Protein AF-A0A1H3J0F9-F1 (afdb_monomer_lite)

Radius of gyration: 21.78 Å; chains: 1; bounding box: 69×56×49 Å

Secondary structure (DSSP, 8-state):
----EEEESSHHHHHHHHIIIIIGGGPPTT-EEEEEEEEEEES-TT-TT-SEEEEEEEEEESSSEEEEEEEEEEEE-TTS-EEEEGGG-EEETT-PPPPP------------------

Organism: NCBI:txid660517

pLDDT: mean 77.33, std 15.16, range [42.81, 93.0]

Foldseek 3Di:
DDFDKQWDLDPVNQVVSCCVVPVVVPDDPQKDKDKAPWDKAAPDPPDPQFGIKIKIWIWIDNPDTFIKIKIFTWGQDPVRIIITTVVRIDIDRPPPDDDPPPPPPPPPPDPDPPDDDD

Sequence (118 aa):
MPRDRFIGDSPEDALETFIDRWCRKHERDGYSYAYQDKRITEDPEGKPNADAKFRFTRKETLYSPTYREYEGYIYETHDGRFAVEHWDCYVDRNTPSPKPPGKTPRRLRGRRPRDTRY

Structure (mmCIF, N/CA/C/O backbone):
data_AF-A0A1H3J0F9-F1
#
_entry.id   AF-A0A1H3J0F9-F1
#
loop_
_atom_site.group_PDB
_atom_site.id
_atom_site.type_symbol
_atom_site.label_atom_id
_atom_site.label_alt_id
_atom_site.label_comp_id
_atom_site.label_asym_id
_atom_site.label_entity_id
_atom_site.label_seq_id
_atom_site.pdbx_PDB_ins_code
_atom_site.Cartn_x
_atom_site.Cartn_y
_atom_site.Cartn_z
_atom_site.occupancy
_atom_site.B_iso_or_equiv
_atom_site.auth_seq_id
_atom_site.auth_comp_id
_atom_site.auth_asym_id
_atom_site.auth_atom_id
_atom_site.pdbx_PDB_model_num
ATOM 1 N N . MET A 1 1 ? 5.683 19.621 -1.186 1.00 48.62 1 MET A N 1
ATOM 2 C CA . MET A 1 1 ? 5.931 18.334 -0.503 1.00 48.62 1 MET A CA 1
ATOM 3 C C . MET A 1 1 ? 7.107 17.673 -1.207 1.00 48.62 1 MET A C 1
ATOM 5 O O . MET A 1 1 ? 7.133 17.766 -2.433 1.00 48.62 1 MET A O 1
ATOM 9 N N . PRO A 1 2 ? 8.105 17.123 -0.492 1.00 53.06 2 PRO A N 1
ATOM 10 C CA . PRO A 1 2 ? 9.193 16.383 -1.127 1.00 53.06 2 PRO A CA 1
ATOM 11 C C . PRO A 1 2 ? 8.615 15.230 -1.949 1.00 53.06 2 PRO A C 1
ATOM 13 O O . PRO A 1 2 ? 7.599 14.650 -1.582 1.00 53.06 2 PRO A O 1
ATOM 16 N N . ARG A 1 3 ? 9.224 14.953 -3.098 1.00 66.81 3 ARG A N 1
ATOM 17 C CA . ARG A 1 3 ? 8.849 13.842 -3.970 1.00 66.81 3 ARG A CA 1
ATOM 18 C C . ARG A 1 3 ? 9.462 12.560 -3.404 1.00 66.81 3 ARG A C 1
ATOM 20 O O . ARG A 1 3 ? 10.532 12.150 -3.842 1.00 66.81 3 ARG A O 1
ATOM 27 N N . ASP A 1 4 ? 8.811 11.963 -2.405 1.00 79.25 4 ASP A N 1
ATOM 28 C CA . ASP A 1 4 ? 9.297 10.712 -1.812 1.00 79.25 4 ASP A CA 1
ATOM 29 C C . ASP A 1 4 ? 8.964 9.522 -2.718 1.00 79.25 4 ASP A C 1
ATOM 31 O O . ASP A 1 4 ? 7.794 9.250 -3.010 1.00 79.25 4 ASP A O 1
ATOM 35 N N . ARG A 1 5 ? 10.020 8.830 -3.151 1.00 83.50 5 ARG A N 1
ATOM 36 C CA . ARG A 1 5 ? 9.975 7.631 -3.988 1.00 83.50 5 ARG A CA 1
ATOM 37 C C . ARG A 1 5 ? 10.336 6.418 -3.133 1.00 83.50 5 ARG A C 1
ATOM 39 O O . ARG A 1 5 ? 11.350 6.434 -2.434 1.00 83.50 5 ARG A O 1
ATOM 46 N N . PHE A 1 6 ? 9.510 5.380 -3.181 1.00 88.00 6 PHE A N 1
ATOM 47 C CA . PHE A 1 6 ? 9.668 4.170 -2.372 1.00 88.00 6 PHE A CA 1
ATOM 48 C C . PHE A 1 6 ? 10.087 3.031 -3.284 1.00 88.00 6 PHE A C 1
ATOM 50 O O . PHE A 1 6 ? 9.320 2.646 -4.157 1.00 88.00 6 PHE A O 1
ATOM 57 N N . ILE A 1 7 ? 11.323 2.563 -3.117 1.00 90.19 7 ILE A N 1
ATOM 58 C CA . ILE A 1 7 ? 11.961 1.601 -4.017 1.00 90.19 7 ILE A CA 1
ATOM 59 C C . ILE A 1 7 ? 11.941 0.213 -3.375 1.00 90.19 7 ILE A C 1
ATOM 61 O O . ILE A 1 7 ? 12.233 0.097 -2.185 1.00 90.19 7 ILE A O 1
ATOM 65 N N . GLY A 1 8 ? 11.650 -0.811 -4.171 1.00 90.25 8 GLY A N 1
ATOM 66 C CA . GLY A 1 8 ? 11.787 -2.221 -3.817 1.00 90.25 8 GLY A CA 1
ATOM 67 C C . GLY A 1 8 ? 12.389 -3.023 -4.967 1.00 90.25 8 GLY A C 1
ATOM 68 O O . GLY A 1 8 ? 12.448 -2.548 -6.102 1.00 90.25 8 GLY A O 1
ATOM 69 N N . ASP A 1 9 ? 12.854 -4.233 -4.669 1.00 91.50 9 ASP A N 1
ATOM 70 C CA . ASP A 1 9 ? 13.409 -5.138 -5.683 1.00 91.50 9 ASP A CA 1
ATOM 71 C C . ASP A 1 9 ? 12.298 -5.848 -6.492 1.00 91.50 9 ASP A C 1
ATOM 73 O O . ASP A 1 9 ? 12.554 -6.364 -7.574 1.00 91.50 9 ASP A O 1
ATOM 77 N N . SER A 1 10 ? 11.051 -5.802 -6.010 1.00 91.12 10 SER A N 1
ATOM 78 C CA . SER A 1 10 ? 9.827 -6.248 -6.689 1.00 91.12 10 SER A CA 1
ATOM 79 C C . SER A 1 10 ? 8.706 -5.197 -6.562 1.00 91.12 10 SER A C 1
ATOM 81 O O . SER A 1 10 ? 8.792 -4.313 -5.694 1.00 91.12 10 SER A O 1
ATOM 83 N N . PRO A 1 11 ? 7.638 -5.258 -7.386 1.00 88.19 11 PRO A N 1
ATOM 84 C CA . PRO A 1 11 ? 6.460 -4.403 -7.221 1.00 88.19 11 PRO A CA 1
ATOM 85 C C . PRO A 1 11 ? 5.848 -4.511 -5.817 1.00 88.19 11 PRO A C 1
ATOM 87 O O . PRO A 1 11 ? 5.472 -3.503 -5.213 1.00 88.19 11 PRO A O 1
ATOM 90 N N . GLU A 1 12 ? 5.796 -5.724 -5.267 1.00 90.19 12 GLU A N 1
ATOM 91 C CA . GLU A 1 12 ? 5.330 -6.010 -3.914 1.00 90.19 12 GLU A CA 1
ATOM 92 C C . GLU A 1 12 ? 6.213 -5.332 -2.867 1.00 90.19 12 GLU A C 1
ATOM 94 O O . GLU A 1 12 ? 5.693 -4.643 -1.990 1.00 90.19 12 GLU A O 1
ATOM 99 N N . ASP A 1 13 ? 7.537 -5.451 -2.980 1.00 92.06 13 ASP A N 1
ATOM 100 C CA . ASP A 1 13 ? 8.469 -4.828 -2.034 1.00 92.06 13 ASP A CA 1
ATOM 101 C C . ASP A 1 13 ? 8.396 -3.300 -2.084 1.00 92.06 13 ASP A C 1
ATOM 103 O O . ASP A 1 13 ? 8.480 -2.632 -1.047 1.00 92.06 13 ASP A O 1
ATOM 107 N N . ALA A 1 14 ? 8.212 -2.727 -3.276 1.00 90.88 14 ALA A N 1
ATOM 108 C CA . ALA A 1 14 ? 8.033 -1.289 -3.441 1.00 90.88 14 ALA A CA 1
ATOM 109 C C . ALA A 1 14 ? 6.736 -0.821 -2.758 1.00 90.88 14 ALA A C 1
ATOM 111 O O . ALA A 1 14 ? 6.732 0.196 -2.053 1.00 90.88 14 ALA A O 1
ATOM 112 N N . LEU A 1 15 ? 5.654 -1.595 -2.899 1.00 91.75 15 LEU A N 1
ATOM 113 C CA . LEU A 1 15 ? 4.377 -1.336 -2.240 1.00 91.75 15 LEU A CA 1
ATOM 114 C C . LEU A 1 15 ? 4.463 -1.491 -0.713 1.00 91.75 15 LEU A C 1
ATOM 116 O O . LEU A 1 15 ? 3.958 -0.634 0.015 1.00 91.75 15 LEU A O 1
ATOM 120 N N . GLU A 1 16 ? 5.118 -2.534 -0.203 1.00 93.00 16 GLU A N 1
ATOM 121 C CA . GLU A 1 16 ? 5.340 -2.701 1.239 1.00 93.00 16 GLU A CA 1
ATOM 122 C C . GLU A 1 16 ? 6.204 -1.570 1.801 1.00 93.00 16 GLU A C 1
ATOM 124 O O . GLU A 1 16 ? 5.882 -1.010 2.850 1.00 93.00 16 GLU A O 1
ATOM 129 N N . THR A 1 17 ? 7.250 -1.164 1.078 1.00 92.56 17 THR A N 1
ATOM 130 C CA . THR A 1 17 ? 8.106 -0.034 1.466 1.00 92.56 17 THR A CA 1
ATOM 131 C C . THR A 1 17 ? 7.312 1.268 1.526 1.00 92.56 17 THR A C 1
ATOM 133 O O . THR A 1 17 ? 7.495 2.060 2.454 1.00 92.56 17 THR A O 1
ATOM 136 N N . PHE A 1 18 ? 6.400 1.489 0.577 1.00 90.94 18 PHE A N 1
ATOM 137 C CA . PHE A 1 18 ? 5.472 2.616 0.610 1.00 90.94 18 PHE A CA 1
ATOM 138 C C . PHE A 1 18 ? 4.553 2.560 1.838 1.00 90.94 18 PHE A C 1
ATOM 140 O O . PHE A 1 18 ? 4.440 3.546 2.572 1.00 90.94 18 PHE A O 1
ATOM 147 N N . ILE A 1 19 ? 3.934 1.410 2.114 1.00 90.75 19 ILE A N 1
ATOM 148 C CA . ILE A 1 19 ? 3.053 1.240 3.276 1.00 90.75 19 ILE A CA 1
ATOM 149 C C . ILE A 1 19 ? 3.819 1.498 4.582 1.00 90.75 19 ILE A C 1
ATOM 151 O O . ILE A 1 19 ? 3.348 2.251 5.437 1.00 90.75 19 ILE A O 1
ATOM 155 N N . ASP A 1 20 ? 5.006 0.920 4.736 1.00 91.56 20 ASP A N 1
ATOM 156 C CA . ASP A 1 20 ? 5.782 1.014 5.969 1.00 91.56 20 ASP A CA 1
ATOM 157 C C . ASP A 1 20 ? 6.368 2.415 6.192 1.00 91.56 20 ASP A C 1
ATOM 159 O O . ASP A 1 20 ? 6.231 2.990 7.270 1.00 91.56 20 ASP A O 1
ATOM 163 N N . ARG A 1 21 ? 6.966 3.027 5.165 1.00 89.25 21 ARG A N 1
ATOM 164 C CA . ARG A 1 21 ? 7.655 4.317 5.332 1.00 89.25 21 ARG A CA 1
ATOM 165 C C . ARG A 1 21 ? 6.746 5.530 5.200 1.00 89.25 21 ARG A C 1
ATOM 167 O O . ARG A 1 21 ? 7.037 6.565 5.803 1.00 89.25 21 ARG A O 1
ATOM 174 N N . TRP A 1 22 ? 5.675 5.434 4.415 1.00 88.56 22 TRP A N 1
ATOM 175 C CA . TRP A 1 22 ? 4.731 6.533 4.222 1.00 88.56 22 TRP A CA 1
ATOM 176 C C . TRP A 1 22 ? 3.461 6.327 5.032 1.00 88.56 22 TRP A C 1
ATOM 178 O O . TRP A 1 22 ? 3.145 7.145 5.897 1.00 88.56 22 TRP A O 1
ATOM 188 N N . CYS A 1 23 ? 2.725 5.239 4.790 1.00 87.00 23 CYS A N 1
ATOM 189 C CA . CYS A 1 23 ? 1.414 5.080 5.413 1.00 87.00 23 CYS A CA 1
ATOM 190 C C . CYS A 1 23 ? 1.510 4.979 6.937 1.00 87.00 23 CYS A C 1
ATOM 192 O O . CYS A 1 23 ? 0.776 5.714 7.602 1.00 87.00 23 CYS A O 1
ATOM 194 N N . ARG A 1 24 ? 2.439 4.172 7.476 1.00 87.19 24 ARG A N 1
ATOM 195 C CA . ARG A 1 24 ? 2.635 4.047 8.932 1.00 87.19 24 ARG A CA 1
ATOM 196 C C . ARG A 1 24 ? 3.178 5.314 9.579 1.00 87.19 24 ARG A C 1
ATOM 198 O O . ARG A 1 24 ? 2.737 5.685 10.657 1.00 87.19 24 ARG A O 1
ATOM 205 N N . LYS A 1 25 ? 4.068 6.045 8.902 1.00 88.38 25 LYS A N 1
ATOM 206 C CA . LYS A 1 25 ? 4.564 7.348 9.388 1.00 88.38 25 LYS A CA 1
ATOM 207 C C . LYS A 1 25 ? 3.440 8.381 9.559 1.00 88.38 25 LYS A C 1
ATOM 209 O O . LYS A 1 25 ? 3.558 9.297 10.367 1.00 88.38 25 LYS A O 1
ATOM 214 N N . HIS A 1 26 ? 2.362 8.240 8.791 1.00 85.38 26 HIS A N 1
ATOM 215 C CA . HIS A 1 26 ? 1.179 9.096 8.855 1.00 85.38 26 HIS A CA 1
ATOM 216 C C . HIS A 1 26 ? 0.025 8.496 9.675 1.00 85.38 26 HIS A C 1
ATOM 218 O O . HIS A 1 26 ? -1.098 9.015 9.624 1.00 85.38 26 HIS A O 1
ATOM 224 N N . GLU A 1 27 ? 0.274 7.422 10.423 1.00 89.38 27 GLU A N 1
ATOM 225 C CA . GLU A 1 27 ? -0.670 6.913 11.410 1.00 89.38 27 GLU A CA 1
ATOM 226 C C . GLU A 1 27 ? -0.779 7.880 12.592 1.00 89.38 27 GLU A C 1
ATOM 228 O O . GLU A 1 27 ? 0.167 8.554 12.990 1.00 89.38 27 GLU A O 1
ATOM 233 N N . ARG A 1 28 ? -1.994 7.995 13.116 1.00 87.00 28 ARG A N 1
ATOM 234 C CA . ARG A 1 28 ? -2.323 8.820 14.279 1.00 87.00 28 ARG A CA 1
ATOM 235 C C . ARG A 1 28 ? -2.396 7.957 15.524 1.00 87.00 28 ARG A C 1
ATOM 237 O O . ARG A 1 28 ? -3.070 6.926 15.500 1.00 87.00 28 ARG A O 1
ATOM 244 N N . ASP A 1 29 ? -1.821 8.455 16.608 1.00 87.50 29 ASP A N 1
ATOM 245 C CA . ASP A 1 29 ? -1.924 7.835 17.925 1.00 87.50 29 ASP A CA 1
ATOM 246 C C . ASP A 1 29 ? -3.388 7.633 18.346 1.00 87.50 29 ASP A C 1
ATOM 248 O O . ASP A 1 29 ? -4.275 8.439 18.044 1.00 87.50 29 ASP A O 1
ATOM 252 N N . GLY A 1 30 ? -3.650 6.522 19.036 1.00 85.44 30 GLY A N 1
ATOM 253 C CA . GLY A 1 30 ? -4.986 6.140 19.505 1.00 85.44 30 GLY A CA 1
ATOM 254 C C . GLY A 1 30 ? -5.878 5.467 18.455 1.00 85.44 30 GLY A C 1
ATOM 255 O O . GLY A 1 30 ? -6.924 4.931 18.812 1.00 85.44 30 GLY A O 1
ATOM 256 N N . TYR A 1 31 ? -5.475 5.439 17.183 1.00 89.81 31 TYR A N 1
ATOM 257 C CA . TYR A 1 31 ? -6.130 4.643 16.144 1.00 89.81 31 TYR A CA 1
ATOM 258 C C . TYR A 1 31 ? -5.406 3.305 15.971 1.00 89.81 31 TYR A C 1
ATOM 260 O O . TYR A 1 31 ? -4.192 3.211 16.124 1.00 89.81 31 TYR A O 1
ATOM 268 N N . SER A 1 32 ? -6.153 2.273 15.589 1.00 89.88 32 SER A N 1
ATOM 269 C CA . SER A 1 32 ? -5.598 1.020 15.075 1.00 89.88 32 SER A CA 1
ATOM 270 C C . SER A 1 32 ? -5.727 0.970 13.556 1.00 89.88 32 SER A C 1
ATOM 272 O O . SER A 1 32 ? -6.753 1.371 12.996 1.00 89.88 32 SER A O 1
ATOM 274 N N . TYR A 1 33 ? -4.681 0.476 1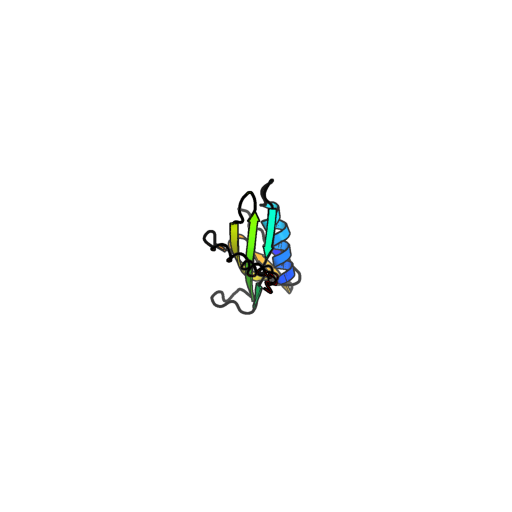2.898 1.00 90.69 33 TYR A N 1
ATOM 275 C CA . TYR A 1 33 ? -4.582 0.429 11.446 1.00 90.69 33 TYR A CA 1
ATOM 276 C C . TYR A 1 33 ? -4.432 -1.009 10.964 1.00 90.69 33 TYR A C 1
ATOM 278 O O . TYR A 1 33 ? -3.719 -1.812 11.564 1.00 90.69 33 TYR A O 1
ATOM 286 N N . ALA A 1 34 ? -5.111 -1.339 9.869 1.00 90.81 34 ALA A N 1
ATOM 287 C CA . ALA A 1 34 ? -4.902 -2.581 9.139 1.00 90.81 34 ALA A CA 1
ATOM 288 C C . ALA A 1 34 ? -4.833 -2.294 7.638 1.00 90.81 34 ALA A C 1
ATOM 290 O O . ALA A 1 34 ? -5.577 -1.460 7.122 1.00 90.81 34 ALA A O 1
ATOM 291 N N . TYR A 1 35 ? -3.950 -3.007 6.947 1.00 89.06 35 TYR A N 1
ATOM 292 C CA . TYR A 1 35 ? -3.739 -2.903 5.506 1.00 89.06 35 TYR A CA 1
ATOM 293 C C . TYR A 1 35 ? -4.183 -4.218 4.873 1.00 89.06 35 TYR A C 1
ATOM 295 O O . TYR A 1 35 ? -3.632 -5.270 5.191 1.00 89.06 35 TYR A O 1
ATOM 303 N N . GLN A 1 36 ? -5.205 -4.167 4.028 1.00 87.69 36 GLN A N 1
ATOM 304 C CA . GLN A 1 36 ? -5.887 -5.339 3.479 1.00 87.69 36 GLN A CA 1
ATOM 305 C C . GLN A 1 36 ? -6.171 -5.159 1.985 1.00 87.69 36 GLN A C 1
ATOM 307 O O . GLN A 1 36 ? -5.973 -4.077 1.434 1.00 87.69 36 GLN A O 1
ATOM 312 N N . ASP A 1 37 ? -6.627 -6.234 1.337 1.00 87.50 37 ASP A N 1
ATOM 313 C CA . ASP A 1 37 ? -7.039 -6.238 -0.073 1.00 87.50 37 ASP A CA 1
ATOM 314 C C . ASP A 1 37 ? -5.948 -5.723 -1.030 1.00 87.50 37 ASP A C 1
ATOM 316 O O . ASP A 1 37 ? -6.247 -5.083 -2.036 1.00 87.50 37 ASP A O 1
ATOM 320 N N . LYS A 1 38 ? -4.675 -5.988 -0.697 1.00 90.38 38 LYS A N 1
ATOM 321 C CA . LYS A 1 38 ? -3.524 -5.620 -1.526 1.00 90.38 38 LYS A CA 1
ATOM 322 C C . LYS A 1 38 ? -3.613 -6.358 -2.858 1.00 90.38 38 LYS A C 1
ATOM 324 O O . LYS A 1 38 ? -3.720 -7.584 -2.885 1.00 90.38 38 LYS A O 1
ATOM 329 N N . ARG A 1 39 ? -3.587 -5.606 -3.951 1.00 88.06 39 ARG A N 1
ATOM 330 C CA . ARG A 1 39 ? -3.582 -6.121 -5.317 1.00 88.06 39 ARG A CA 1
ATOM 331 C C . ARG A 1 39 ? -2.610 -5.314 -6.150 1.00 88.06 39 ARG A C 1
ATOM 333 O O . ARG A 1 39 ? -2.597 -4.089 -6.063 1.00 88.06 39 ARG A O 1
ATOM 340 N N . ILE A 1 40 ? -1.859 -6.020 -6.976 1.00 88.12 40 ILE A N 1
ATOM 341 C CA . ILE A 1 40 ? -1.015 -5.455 -8.018 1.00 88.12 40 ILE A CA 1
ATOM 342 C C . ILE A 1 40 ? -1.532 -6.035 -9.331 1.00 88.12 40 ILE A C 1
ATOM 344 O O . ILE A 1 40 ? -1.837 -7.222 -9.411 1.00 88.12 40 ILE A O 1
ATOM 348 N N . THR A 1 41 ? -1.759 -5.169 -10.309 1.00 86.00 41 THR A N 1
ATOM 349 C CA . THR A 1 41 ? -2.191 -5.537 -11.657 1.00 86.00 41 THR A CA 1
ATOM 350 C C . THR A 1 41 ? -1.101 -5.093 -12.612 1.00 86.00 41 THR A C 1
ATOM 352 O O . THR A 1 41 ? -0.807 -3.900 -12.690 1.00 86.00 41 THR A O 1
ATOM 355 N N . GLU A 1 42 ? -0.481 -6.063 -13.271 1.00 77.19 42 GLU A N 1
ATOM 356 C CA . GLU A 1 42 ? 0.475 -5.848 -14.356 1.00 77.19 42 GLU A CA 1
ATOM 357 C C . GLU A 1 42 ? -0.290 -5.337 -15.589 1.00 77.19 42 GLU A C 1
ATOM 359 O O . GLU A 1 42 ? -1.431 -5.746 -15.803 1.00 77.19 42 GLU A O 1
ATOM 364 N N . ASP A 1 43 ? 0.314 -4.432 -16.361 1.00 69.44 43 ASP A N 1
ATOM 365 C CA . ASP A 1 43 ? -0.312 -3.722 -17.495 1.00 69.44 43 ASP A CA 1
ATOM 366 C C . ASP A 1 43 ? -1.474 -2.785 -17.091 1.00 69.44 43 ASP A C 1
ATOM 368 O O . ASP A 1 43 ? -2.666 -3.096 -17.220 1.00 69.44 43 ASP A O 1
ATOM 372 N N . PRO A 1 44 ? -1.149 -1.609 -16.531 1.00 67.19 44 PRO A N 1
ATOM 373 C CA . PRO A 1 44 ? -2.155 -0.670 -16.086 1.00 67.19 44 PRO A CA 1
ATOM 374 C C . PRO A 1 44 ? -2.807 0.063 -17.266 1.00 67.19 44 PRO A C 1
ATOM 376 O O . PRO A 1 44 ? -2.270 1.039 -17.798 1.00 67.19 44 PRO A O 1
ATOM 379 N N . GLU A 1 45 ? -4.035 -0.339 -17.609 1.00 63.09 45 GLU A N 1
ATOM 380 C CA . GLU A 1 45 ? -4.896 0.432 -18.513 1.00 63.09 45 GLU A CA 1
ATOM 381 C C . GLU A 1 45 ? -4.931 1.913 -18.088 1.00 63.09 45 GLU A C 1
ATOM 383 O O . GLU A 1 45 ? -5.299 2.261 -16.962 1.00 63.09 45 GLU A O 1
ATOM 388 N N . GLY A 1 46 ? -4.553 2.806 -19.008 1.00 64.56 46 GLY A N 1
ATOM 389 C CA . GLY A 1 46 ? -4.656 4.254 -18.816 1.00 64.56 46 GLY A CA 1
ATOM 390 C C . GLY A 1 46 ? -3.374 4.978 -18.396 1.00 64.56 46 GLY A C 1
ATOM 391 O O . GLY A 1 46 ? -3.415 6.207 -18.290 1.00 64.56 46 GLY A O 1
ATOM 392 N N . LYS A 1 47 ? -2.232 4.291 -18.221 1.00 72.12 47 LYS A N 1
ATOM 393 C CA . LYS A 1 47 ? -0.941 4.970 -18.007 1.00 72.12 47 LYS A CA 1
ATOM 394 C C . LYS A 1 47 ? 0.226 4.266 -18.720 1.00 72.12 47 LYS A C 1
ATOM 396 O O . LYS A 1 47 ? 0.813 3.354 -18.156 1.00 72.12 47 LYS A O 1
ATOM 401 N N . PRO A 1 48 ? 0.634 4.730 -19.919 1.00 64.88 48 PRO A N 1
ATOM 402 C CA . PRO A 1 48 ? 1.564 3.999 -20.791 1.00 64.88 48 PRO A CA 1
ATOM 403 C C . PRO A 1 48 ? 3.005 3.889 -20.269 1.00 64.88 48 PRO A C 1
ATOM 405 O O . PRO A 1 48 ? 3.789 3.139 -20.832 1.00 64.88 48 PRO A O 1
ATOM 408 N N . ASN A 1 49 ? 3.363 4.643 -19.227 1.00 77.56 49 ASN A N 1
ATOM 409 C CA . ASN A 1 49 ? 4.701 4.620 -18.629 1.00 77.56 49 ASN A CA 1
ATOM 410 C C . ASN A 1 49 ? 4.738 3.882 -17.284 1.00 77.56 49 ASN A C 1
ATOM 412 O O . ASN A 1 49 ? 5.757 3.952 -16.612 1.00 77.56 49 ASN A O 1
ATOM 416 N N . ALA A 1 50 ? 3.622 3.299 -16.840 1.00 81.12 50 ALA A N 1
ATOM 417 C CA . ALA A 1 50 ? 3.560 2.543 -15.598 1.00 81.12 50 ALA A CA 1
ATOM 418 C C . ALA A 1 50 ? 3.581 1.046 -15.908 1.00 81.12 50 ALA A C 1
ATOM 420 O O . ALA A 1 50 ? 2.885 0.597 -16.814 1.00 81.12 50 ALA A O 1
ATOM 421 N N . ASP A 1 51 ? 4.334 0.288 -15.123 1.00 84.31 51 ASP A N 1
ATOM 422 C CA . ASP A 1 51 ? 4.506 -1.154 -15.322 1.00 84.31 51 ASP A CA 1
ATOM 423 C C . ASP A 1 51 ? 3.441 -1.950 -14.569 1.00 84.31 51 ASP A C 1
ATOM 425 O O . ASP A 1 51 ? 2.951 -2.981 -15.032 1.00 84.31 51 ASP A O 1
ATOM 429 N N . ALA A 1 52 ? 3.021 -1.432 -13.414 1.00 86.12 52 ALA A N 1
ATOM 430 C CA . ALA A 1 52 ? 1.931 -2.009 -12.653 1.00 86.12 52 ALA A CA 1
ATOM 431 C C . ALA A 1 52 ? 1.075 -0.940 -11.976 1.00 86.12 52 ALA A C 1
ATOM 433 O O . ALA A 1 52 ? 1.499 0.183 -11.698 1.00 86.12 52 ALA A O 1
ATOM 434 N N . LYS A 1 53 ? -0.158 -1.318 -11.663 1.00 89.19 53 LYS A N 1
ATOM 435 C CA . LYS A 1 53 ? -1.080 -0.550 -10.830 1.00 89.19 53 LYS A CA 1
ATOM 436 C C . LYS A 1 53 ? -1.304 -1.289 -9.529 1.00 89.19 53 LYS A C 1
ATOM 438 O O . LYS A 1 53 ? -1.588 -2.485 -9.534 1.00 89.19 53 LYS A O 1
ATOM 443 N N . PHE A 1 54 ? -1.219 -0.577 -8.415 1.00 89.38 54 PHE A N 1
ATOM 444 C CA . PHE A 1 54 ? -1.533 -1.140 -7.112 1.00 89.38 54 PHE A CA 1
ATOM 445 C C . PHE A 1 54 ? -2.847 -0.589 -6.577 1.00 89.38 54 PHE A C 1
ATOM 447 O O . PHE A 1 54 ? -3.226 0.558 -6.823 1.00 89.38 54 PHE A O 1
ATOM 454 N N . ARG A 1 55 ? -3.510 -1.414 -5.772 1.00 90.44 55 ARG A N 1
ATOM 455 C CA . ARG A 1 55 ? -4.646 -1.025 -4.948 1.00 90.44 55 ARG A CA 1
ATOM 456 C C . ARG A 1 55 ? -4.559 -1.712 -3.596 1.00 90.44 55 ARG A C 1
ATOM 458 O O . ARG A 1 55 ? -4.232 -2.893 -3.519 1.00 90.44 55 ARG A O 1
ATOM 465 N N . PHE A 1 56 ? -4.872 -0.996 -2.525 1.00 89.69 56 PHE A N 1
ATOM 466 C CA . PHE A 1 56 ? -5.064 -1.598 -1.207 1.00 89.69 56 PHE A CA 1
ATOM 467 C C . PHE A 1 56 ? -6.050 -0.791 -0.372 1.00 89.69 56 PHE A C 1
ATOM 469 O O . PHE A 1 56 ? -6.276 0.393 -0.607 1.00 89.69 56 PHE A O 1
ATOM 476 N N . THR A 1 57 ? -6.614 -1.425 0.649 1.00 88.69 57 THR A N 1
ATOM 477 C CA . THR A 1 57 ? -7.513 -0.768 1.598 1.00 88.69 57 THR A CA 1
ATOM 478 C C . THR A 1 57 ? -6.821 -0.590 2.942 1.00 88.69 57 THR A C 1
ATOM 480 O O . THR A 1 57 ? -6.363 -1.553 3.561 1.00 88.69 57 THR A O 1
ATOM 483 N N . ARG A 1 58 ? -6.784 0.651 3.429 1.00 89.19 58 ARG A N 1
ATOM 484 C CA . ARG A 1 58 ? -6.400 0.993 4.797 1.00 89.19 58 ARG A CA 1
ATOM 485 C C . ARG A 1 58 ? -7.646 1.111 5.662 1.00 89.19 58 ARG A C 1
ATOM 487 O O . ARG A 1 58 ? -8.482 1.988 5.456 1.00 89.19 58 ARG A O 1
ATOM 494 N N . LYS A 1 59 ? -7.747 0.251 6.666 1.00 89.19 59 LYS A N 1
ATOM 495 C CA . LYS A 1 59 ? -8.767 0.318 7.707 1.00 89.19 59 LYS A CA 1
ATOM 496 C C . LYS A 1 59 ? -8.218 1.088 8.903 1.00 89.19 59 LYS A C 1
ATOM 498 O O . LYS A 1 59 ? -7.228 0.672 9.491 1.00 89.19 59 LYS A O 1
ATOM 503 N N . GLU A 1 60 ? -8.888 2.166 9.284 1.00 89.25 60 GLU A N 1
ATOM 504 C CA . GLU A 1 60 ? -8.573 3.014 10.438 1.00 89.25 60 GLU A CA 1
ATOM 505 C C . GLU A 1 60 ? -9.667 2.826 11.491 1.00 89.25 60 GLU A C 1
ATOM 507 O O . GLU A 1 60 ? -10.847 3.007 11.194 1.00 89.25 60 GLU A O 1
ATOM 512 N N . THR A 1 61 ? -9.319 2.449 12.720 1.00 86.12 61 THR A N 1
ATOM 513 C CA . THR A 1 61 ? -10.307 2.193 13.778 1.00 86.12 61 THR A CA 1
ATOM 514 C C . THR A 1 61 ? -9.931 2.932 15.055 1.00 86.12 61 THR A C 1
ATOM 516 O O . THR A 1 61 ? -8.957 2.577 15.713 1.00 86.12 61 THR A O 1
ATOM 519 N N . LEU A 1 62 ? -10.738 3.935 15.409 1.00 84.69 62 LEU A N 1
ATOM 520 C CA . LEU A 1 62 ? -10.720 4.595 16.721 1.00 84.69 62 LEU A CA 1
ATOM 521 C C . LEU A 1 62 ? -11.922 4.125 17.555 1.00 84.69 62 LEU A C 1
ATOM 523 O O . LEU A 1 62 ? -11.763 3.368 18.503 1.00 84.69 62 LEU A O 1
ATOM 527 N N . TYR A 1 63 ? -13.136 4.498 17.133 1.00 82.19 63 TYR A N 1
ATOM 528 C CA . TYR A 1 63 ? -14.403 4.021 17.719 1.00 82.19 63 TYR A CA 1
ATOM 529 C C . TYR A 1 63 ? -15.246 3.210 16.729 1.00 82.19 63 TYR A C 1
ATOM 531 O O . TYR A 1 63 ? -16.051 2.365 17.110 1.00 82.19 63 TYR A O 1
ATOM 539 N N . SER A 1 64 ? -15.087 3.476 15.435 1.00 81.00 64 SER A N 1
ATOM 540 C CA . SER A 1 64 ? -15.755 2.777 14.340 1.00 81.00 64 SER A CA 1
ATOM 541 C C . SER A 1 64 ? -14.796 2.684 13.155 1.00 81.00 64 SER A C 1
ATOM 543 O O . SER A 1 64 ? -13.974 3.589 12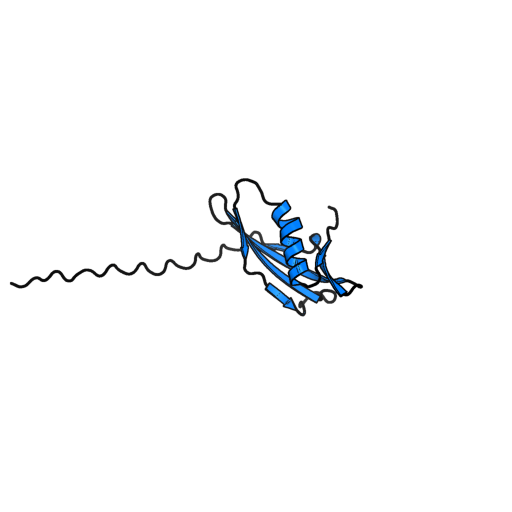.978 1.00 81.00 64 SER A O 1
ATOM 545 N N . PRO A 1 65 ? -14.849 1.594 12.373 1.00 84.00 65 PRO A N 1
ATOM 546 C CA . PRO A 1 65 ? -13.908 1.384 11.288 1.00 84.00 65 PRO A CA 1
ATOM 547 C C . PRO A 1 65 ? -14.224 2.311 10.111 1.00 84.00 65 PRO A C 1
ATOM 549 O O . PRO A 1 65 ? -15.346 2.328 9.605 1.00 84.00 65 PRO A O 1
ATOM 552 N N . THR A 1 66 ? -13.213 3.050 9.669 1.00 84.31 66 THR A N 1
ATOM 553 C CA . THR A 1 66 ? -13.211 3.826 8.426 1.00 84.31 66 THR A CA 1
ATOM 554 C C . THR A 1 66 ? -12.297 3.132 7.431 1.00 84.31 66 THR A C 1
ATOM 556 O O . THR A 1 66 ? -11.212 2.686 7.803 1.00 84.31 66 THR A O 1
ATOM 559 N N . TYR A 1 67 ? -12.720 3.033 6.177 1.00 84.75 67 TYR A N 1
ATOM 560 C CA . TYR A 1 67 ? -11.960 2.368 5.125 1.00 84.75 67 TYR A CA 1
ATOM 561 C C . TYR A 1 67 ? -11.533 3.406 4.100 1.00 84.75 67 TYR A C 1
ATOM 563 O O . TYR A 1 67 ? -12.340 4.223 3.665 1.00 84.75 67 TYR A O 1
ATOM 571 N N . ARG A 1 68 ? -10.248 3.400 3.758 1.00 85.12 68 ARG A N 1
ATOM 572 C CA . ARG A 1 68 ? -9.677 4.259 2.726 1.00 85.12 68 ARG A CA 1
ATOM 573 C C . ARG A 1 68 ? -9.018 3.397 1.686 1.00 85.12 68 ARG A C 1
ATOM 575 O O . ARG A 1 68 ? -8.133 2.607 2.012 1.00 85.12 68 ARG A O 1
ATOM 582 N N . GLU A 1 69 ? -9.440 3.572 0.455 1.00 87.94 69 GLU A N 1
ATOM 583 C CA . GLU A 1 69 ? -8.850 2.873 -0.664 1.00 87.94 69 GLU A CA 1
ATOM 584 C C . GLU A 1 69 ? -7.718 3.708 -1.242 1.00 87.94 69 GLU A C 1
ATOM 586 O O . GLU A 1 69 ? -7.876 4.902 -1.493 1.00 87.94 69 GLU A O 1
ATOM 591 N N . TYR A 1 70 ? -6.567 3.073 -1.391 1.00 87.88 70 TYR A N 1
ATOM 592 C CA . TYR A 1 70 ? -5.391 3.631 -2.024 1.00 87.88 70 TYR A CA 1
ATOM 593 C C . TYR A 1 70 ? -5.248 2.984 -3.386 1.00 87.88 70 TYR A C 1
ATOM 595 O O . TYR A 1 70 ? -5.252 1.758 -3.484 1.00 87.88 70 TYR A O 1
ATOM 603 N N . GLU A 1 71 ? -5.082 3.811 -4.406 1.00 89.38 71 GLU A N 1
ATOM 604 C CA . GLU A 1 71 ? -4.798 3.388 -5.769 1.00 89.38 71 GLU A CA 1
ATOM 605 C C . GLU A 1 71 ? -3.626 4.205 -6.303 1.00 89.38 71 GLU A C 1
ATOM 607 O O . GLU A 1 71 ? -3.541 5.409 -6.065 1.00 89.38 71 GLU A O 1
ATOM 612 N N . GLY A 1 72 ? -2.711 3.564 -7.014 1.00 89.12 72 GLY A N 1
ATOM 613 C CA . GLY A 1 72 ? -1.570 4.245 -7.607 1.00 89.12 72 GLY A CA 1
ATOM 614 C C . GLY A 1 72 ? -0.823 3.350 -8.577 1.00 89.12 72 GLY A C 1
ATOM 615 O O . GLY A 1 72 ? -1.270 2.250 -8.906 1.00 89.12 72 GLY A O 1
ATOM 616 N N . TYR A 1 73 ? 0.327 3.832 -9.027 1.00 89.31 73 TYR A N 1
ATOM 617 C CA . TYR A 1 73 ? 1.137 3.170 -10.041 1.00 89.31 73 TYR A CA 1
ATOM 618 C C . TYR A 1 73 ? 2.528 2.832 -9.505 1.00 89.31 73 TYR A C 1
ATOM 620 O O . TYR A 1 73 ? 3.052 3.502 -8.609 1.00 89.31 73 TYR A O 1
ATOM 628 N N . ILE A 1 74 ? 3.097 1.772 -10.065 1.00 89.31 74 ILE A N 1
ATOM 629 C CA . ILE A 1 74 ? 4.450 1.288 -9.826 1.00 89.31 74 ILE A CA 1
ATOM 630 C C . ILE A 1 74 ? 5.216 1.419 -11.139 1.00 89.31 74 ILE A C 1
ATOM 632 O O . ILE A 1 74 ? 4.701 1.072 -12.203 1.00 89.31 74 ILE A O 1
ATOM 636 N N . TYR A 1 75 ? 6.439 1.919 -11.034 1.00 89.12 75 TYR A N 1
ATOM 637 C CA . TYR A 1 75 ? 7.326 2.187 -12.157 1.00 89.12 75 TYR A CA 1
ATOM 638 C C . TYR A 1 75 ? 8.618 1.404 -11.994 1.00 89.12 75 TYR A C 1
ATOM 640 O O . TYR A 1 75 ? 9.248 1.486 -10.934 1.00 89.12 75 TYR A O 1
ATOM 648 N N . GLU A 1 76 ? 9.049 0.716 -13.037 1.00 87.62 76 GLU A N 1
ATOM 649 C CA . GLU A 1 76 ? 10.387 0.161 -13.122 1.00 87.62 76 GLU A CA 1
ATOM 650 C C . GLU A 1 76 ? 11.404 1.307 -13.262 1.00 87.62 76 GLU A C 1
ATOM 652 O O . GLU A 1 76 ? 11.206 2.316 -13.948 1.00 87.62 76 GLU A O 1
ATOM 657 N N . THR A 1 77 ? 12.495 1.214 -12.517 1.00 86.62 77 THR A N 1
ATOM 658 C CA . THR A 1 77 ? 13.623 2.130 -12.590 1.00 86.62 77 THR A CA 1
ATOM 659 C C . THR A 1 77 ? 14.626 1.620 -13.618 1.00 86.62 77 THR A C 1
ATOM 661 O O . THR A 1 77 ? 14.664 0.441 -13.949 1.00 86.62 77 THR A O 1
ATOM 664 N N . HIS A 1 78 ? 15.520 2.496 -14.076 1.00 83.44 78 HIS A N 1
ATOM 665 C CA . HIS A 1 78 ? 16.596 2.111 -14.997 1.00 83.44 78 HIS A CA 1
ATOM 666 C C . HIS A 1 78 ? 17.522 1.000 -14.467 1.00 83.44 78 HIS A C 1
ATOM 668 O O . HIS A 1 78 ? 18.200 0.359 -15.263 1.00 83.44 78 HIS A O 1
ATOM 674 N N . ASP A 1 79 ? 17.542 0.769 -13.152 1.00 85.69 79 ASP A N 1
ATOM 675 C CA . ASP A 1 79 ? 18.365 -0.256 -12.505 1.00 85.69 79 ASP A CA 1
ATOM 676 C C . ASP A 1 79 ? 17.624 -1.602 -12.344 1.00 85.69 79 ASP A C 1
ATOM 678 O O . ASP A 1 79 ? 18.127 -2.493 -11.659 1.00 85.69 79 ASP A O 1
ATOM 682 N N . GLY A 1 80 ? 16.422 -1.748 -12.921 1.00 84.00 80 GLY A N 1
ATOM 683 C CA . GLY A 1 80 ? 15.591 -2.956 -12.819 1.00 84.00 80 GLY A CA 1
ATOM 684 C C . GLY A 1 80 ? 14.883 -3.125 -11.470 1.00 84.00 80 GLY A C 1
ATOM 685 O O . GLY A 1 80 ? 14.503 -4.231 -11.098 1.00 84.00 80 GLY A O 1
ATOM 686 N N . ARG A 1 81 ? 14.755 -2.042 -10.690 1.00 89.94 81 ARG A N 1
ATOM 687 C CA . ARG A 1 81 ? 13.993 -2.016 -9.430 1.00 89.94 81 ARG A CA 1
ATOM 688 C C . ARG A 1 81 ? 12.624 -1.400 -9.647 1.00 89.94 81 ARG A C 1
ATOM 690 O O . ARG A 1 81 ? 12.416 -0.691 -10.617 1.00 89.94 81 ARG A O 1
ATOM 697 N N . PHE A 1 82 ? 11.719 -1.556 -8.693 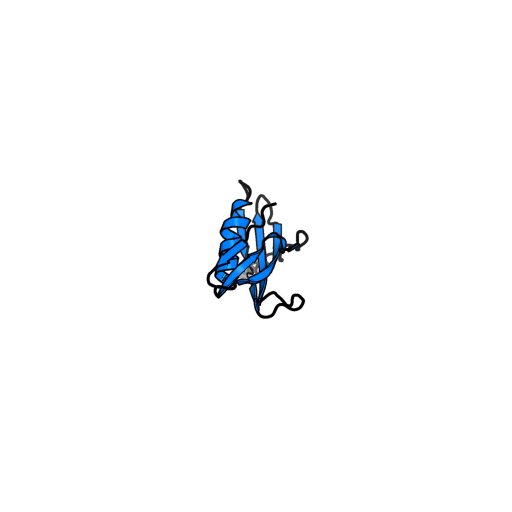1.00 88.06 82 PHE A N 1
ATOM 698 C CA . PHE A 1 82 ? 10.376 -0.988 -8.770 1.00 88.06 82 PHE A CA 1
ATOM 699 C C . PHE A 1 82 ? 10.214 0.173 -7.805 1.00 88.06 82 PHE A C 1
ATOM 701 O O . PHE A 1 82 ? 10.803 0.193 -6.724 1.00 88.06 82 PHE A O 1
ATOM 708 N N . ALA A 1 83 ? 9.411 1.159 -8.189 1.00 88.00 83 ALA A N 1
ATOM 709 C CA . ALA A 1 83 ? 9.204 2.354 -7.400 1.00 88.00 83 ALA A CA 1
ATOM 710 C C . ALA A 1 83 ? 7.746 2.806 -7.359 1.00 88.00 83 ALA A C 1
ATOM 712 O O . ALA A 1 83 ? 7.090 2.927 -8.390 1.00 88.00 83 ALA A O 1
ATOM 713 N N . VAL A 1 84 ? 7.290 3.164 -6.159 1.00 86.88 84 VAL A N 1
ATOM 714 C CA . VAL A 1 84 ? 6.025 3.866 -5.921 1.00 86.88 84 VAL A CA 1
ATOM 715 C C . VAL A 1 84 ? 6.303 5.351 -5.696 1.00 86.88 84 VAL A C 1
ATOM 717 O O . VAL A 1 84 ? 7.146 5.722 -4.873 1.00 86.88 84 VAL A O 1
ATOM 720 N N . GLU A 1 85 ? 5.569 6.211 -6.398 1.00 83.81 85 GLU A N 1
ATOM 721 C CA . GLU A 1 85 ? 5.613 7.667 -6.229 1.00 83.81 85 GLU A CA 1
ATOM 722 C C . GLU A 1 85 ? 4.362 8.150 -5.484 1.00 83.81 85 GLU A C 1
ATOM 724 O O . GLU A 1 85 ? 3.244 8.063 -5.995 1.00 83.81 85 GLU A O 1
ATOM 729 N N . HIS A 1 86 ? 4.513 8.677 -4.261 1.00 72.62 86 HIS A N 1
ATOM 730 C CA . HIS A 1 86 ? 3.339 8.930 -3.409 1.00 72.62 86 HIS A CA 1
ATOM 731 C C . HIS A 1 86 ? 2.367 9.981 -3.959 1.00 72.62 86 HIS A C 1
ATOM 733 O O . HIS A 1 86 ? 1.191 9.978 -3.601 1.00 72.62 86 HIS A O 1
ATOM 739 N N . TRP A 1 87 ? 2.851 10.943 -4.752 1.00 68.00 87 TRP A N 1
ATOM 740 C CA . TRP A 1 87 ? 2.042 12.078 -5.223 1.00 68.00 87 TRP A CA 1
ATOM 741 C C . TRP A 1 87 ? 1.103 11.691 -6.361 1.00 68.00 87 TRP A C 1
ATOM 743 O O . TRP A 1 87 ? 0.216 12.462 -6.713 1.00 68.00 87 TRP A O 1
ATOM 753 N N . ASP A 1 88 ? 1.305 10.501 -6.914 1.00 67.25 88 ASP A N 1
ATOM 754 C CA . ASP A 1 88 ? 0.486 9.896 -7.953 1.00 67.25 88 ASP A CA 1
ATOM 755 C C . ASP A 1 88 ? -0.539 8.905 -7.371 1.00 67.25 88 ASP A C 1
ATOM 757 O O . ASP A 1 88 ? -1.278 8.246 -8.097 1.00 67.25 88 ASP A O 1
ATOM 761 N N . CYS A 1 89 ? -0.587 8.796 -6.039 1.00 70.69 89 CYS A N 1
ATOM 762 C CA . CYS A 1 89 ? -1.534 7.945 -5.339 1.00 70.69 89 CYS A CA 1
ATOM 763 C C . CYS A 1 89 ? -2.855 8.689 -5.121 1.00 70.69 89 CYS A C 1
ATOM 765 O O . CYS A 1 89 ? -2.907 9.737 -4.468 1.00 70.69 89 CYS A O 1
ATOM 767 N N . TYR A 1 90 ? -3.941 8.106 -5.608 1.00 80.12 90 TYR A N 1
ATOM 768 C CA . TYR A 1 90 ? -5.294 8.518 -5.289 1.00 80.12 90 TYR A CA 1
ATOM 769 C C . TYR A 1 90 ? -5.763 7.843 -3.996 1.00 80.12 90 TYR A C 1
ATOM 771 O O . TYR A 1 90 ? -5.492 6.666 -3.753 1.00 80.12 90 TYR A O 1
ATOM 779 N N . VAL A 1 91 ? -6.472 8.601 -3.155 1.00 79.19 91 VAL A N 1
ATOM 780 C CA . VAL A 1 91 ? -7.079 8.082 -1.924 1.00 79.19 91 VAL A CA 1
ATOM 781 C C . VAL A 1 91 ? -8.575 8.343 -1.961 1.00 79.19 91 VAL A C 1
ATOM 783 O O . VAL A 1 91 ? -9.004 9.485 -1.758 1.00 79.19 91 VAL A O 1
ATOM 786 N N . ASP A 1 92 ? -9.367 7.291 -2.157 1.00 73.94 92 ASP A N 1
ATOM 787 C CA . ASP A 1 92 ? -10.820 7.394 -2.073 1.00 73.94 92 ASP A CA 1
ATOM 788 C C . ASP A 1 92 ? -11.263 7.408 -0.603 1.00 73.94 92 ASP A C 1
ATOM 790 O O . ASP A 1 92 ? -11.184 6.414 0.133 1.00 73.94 92 ASP A O 1
ATOM 794 N N . ARG A 1 93 ? -11.744 8.576 -0.168 1.00 64.44 93 ARG A N 1
ATOM 795 C CA . ARG A 1 93 ? -12.274 8.810 1.183 1.00 64.44 93 ARG A CA 1
ATOM 796 C C . ARG A 1 93 ? -13.741 8.410 1.336 1.00 64.44 93 ARG A C 1
ATOM 798 O O . ARG A 1 93 ? -14.214 8.350 2.467 1.00 64.44 93 ARG A O 1
ATOM 805 N N . ASN A 1 94 ? -14.441 8.169 0.232 1.00 61.97 94 ASN A N 1
ATOM 806 C CA . ASN A 1 94 ? -15.855 7.807 0.201 1.00 61.97 94 ASN A CA 1
ATOM 807 C C . ASN A 1 94 ? -16.070 6.298 0.067 1.00 61.97 94 ASN A C 1
ATOM 809 O O . ASN A 1 94 ? -17.219 5.869 -0.044 1.00 61.97 94 ASN A O 1
ATOM 813 N N . THR A 1 95 ? -14.993 5.503 0.101 1.00 59.66 95 THR A N 1
ATOM 814 C CA . THR A 1 95 ? -15.066 4.042 0.036 1.00 59.66 95 THR A CA 1
ATOM 815 C C . THR A 1 95 ? -16.044 3.536 1.102 1.00 59.66 95 THR A C 1
ATOM 817 O O . THR A 1 95 ? -15.771 3.675 2.301 1.00 59.66 95 THR A O 1
ATOM 820 N N . PRO A 1 96 ? -17.204 2.977 0.710 1.00 56.97 96 PRO A N 1
ATOM 821 C CA . PRO A 1 96 ? -18.164 2.482 1.677 1.00 56.97 96 PRO A CA 1
ATOM 822 C C . PRO A 1 96 ? -17.515 1.346 2.458 1.00 56.97 96 PRO A C 1
ATOM 824 O O . PRO A 1 96 ? -16.865 0.476 1.876 1.00 56.97 96 PRO A O 1
ATOM 827 N N . SER A 1 97 ? -17.699 1.342 3.781 1.00 55.59 97 SER A N 1
ATOM 828 C CA . SER A 1 97 ? -17.199 0.258 4.622 1.00 55.59 97 SER A CA 1
ATOM 829 C C . SER A 1 97 ? -17.636 -1.083 4.023 1.00 55.59 97 SER A C 1
ATOM 831 O O . SER A 1 97 ? -18.843 -1.261 3.808 1.00 55.59 97 SER A O 1
ATOM 833 N N . PRO A 1 98 ? -16.714 -2.029 3.742 1.00 56.88 98 PRO A N 1
ATOM 834 C CA . PRO A 1 98 ? -17.104 -3.357 3.314 1.00 56.88 98 PRO A CA 1
ATOM 835 C C . PRO A 1 98 ? -18.112 -3.876 4.330 1.00 56.88 98 PRO A C 1
ATOM 837 O O . PRO A 1 98 ? -17.910 -3.734 5.544 1.00 56.88 98 PRO A O 1
ATOM 840 N N . LYS A 1 99 ? -19.240 -4.406 3.833 1.00 51.50 99 LYS A N 1
ATOM 841 C CA . LYS A 1 99 ? -20.270 -4.975 4.704 1.00 51.50 99 LYS A CA 1
ATOM 842 C C . LYS A 1 99 ? -19.548 -5.897 5.688 1.00 51.50 99 LYS A C 1
ATOM 844 O O . LYS A 1 99 ? -18.781 -6.746 5.225 1.00 51.50 99 LYS A O 1
ATOM 849 N N . PRO A 1 100 ? -19.738 -5.727 7.012 1.00 51.72 100 PRO A N 1
ATOM 850 C CA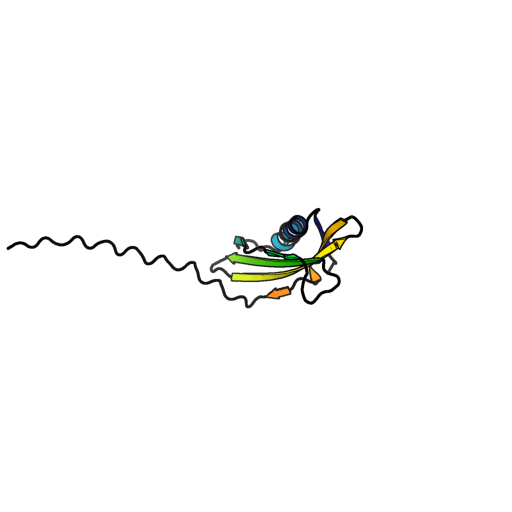 . PRO A 1 100 ? -19.128 -6.638 7.967 1.00 51.72 100 PRO A CA 1
ATOM 851 C C . PRO A 1 100 ? -19.474 -8.060 7.520 1.00 51.72 100 PRO A C 1
ATOM 853 O O . PRO A 1 100 ? -20.613 -8.254 7.072 1.00 51.72 100 PRO A O 1
ATOM 856 N N . PRO A 1 101 ? -18.528 -9.022 7.582 1.00 50.00 101 PRO A N 1
ATOM 857 C CA . PRO A 1 101 ? -18.806 -10.399 7.201 1.00 50.00 101 PRO A CA 1
ATOM 858 C C . PRO A 1 101 ? -20.077 -10.782 7.939 1.00 50.00 101 PRO A C 1
ATOM 860 O O . PRO A 1 101 ? -20.126 -10.684 9.170 1.00 50.00 101 PRO A O 1
ATOM 863 N N . GLY A 1 102 ? -21.145 -11.015 7.165 1.00 44.41 102 GLY A N 1
ATOM 864 C CA . GLY A 1 102 ? -22.493 -11.096 7.705 1.00 44.41 102 GLY A CA 1
ATOM 865 C C . GLY A 1 102 ? -22.445 -12.027 8.896 1.00 44.41 102 GLY A C 1
ATOM 866 O O . GLY A 1 102 ? -21.886 -13.116 8.770 1.00 44.41 102 GLY A O 1
ATOM 867 N N . LYS A 1 103 ? -22.939 -11.577 10.062 1.00 42.81 103 LYS A N 1
ATOM 868 C CA . LYS A 1 103 ? -23.075 -12.450 11.230 1.00 42.81 103 LYS A CA 1
ATOM 869 C C . LYS A 1 103 ? -23.661 -13.748 10.703 1.00 42.81 103 LYS A C 1
ATOM 871 O O . LYS A 1 103 ? -24.811 -13.735 10.263 1.00 42.81 103 LYS A O 1
ATOM 876 N N . THR A 1 104 ? -22.876 -14.825 10.714 1.00 50.12 104 THR A N 1
ATOM 877 C CA . THR A 1 104 ? -23.376 -16.162 10.418 1.00 50.12 104 THR A CA 1
ATOM 878 C C . THR A 1 104 ? -24.665 -16.279 11.216 1.00 50.12 104 THR A C 1
ATOM 880 O O . THR A 1 104 ? -24.599 -16.016 12.427 1.00 50.12 104 THR A O 1
ATOM 883 N N . PRO A 1 105 ? -25.832 -16.516 10.582 1.00 48.19 105 PRO A N 1
ATOM 884 C CA . PRO A 1 105 ? -27.098 -16.472 11.285 1.00 48.19 105 PRO A CA 1
ATOM 885 C C . PRO A 1 105 ? -26.946 -17.355 12.508 1.00 48.19 105 PRO A C 1
ATOM 887 O O . PRO A 1 105 ? -26.632 -18.541 12.400 1.00 48.19 105 PRO A O 1
ATOM 890 N N . ARG A 1 106 ? -27.010 -16.699 13.671 1.00 46.34 106 ARG A N 1
ATOM 891 C CA . ARG A 1 106 ? -26.774 -17.268 14.991 1.00 46.34 106 ARG A CA 1
ATOM 892 C C . ARG A 1 106 ? -27.523 -18.588 15.007 1.00 46.34 106 ARG A C 1
ATOM 894 O O . ARG A 1 106 ? -28.749 -18.542 14.965 1.00 46.34 106 ARG A O 1
ATOM 901 N N . ARG A 1 107 ? -26.791 -19.718 14.989 1.00 50.38 107 ARG A N 1
ATOM 902 C CA . ARG A 1 107 ? -27.338 -21.080 15.095 1.00 50.38 107 ARG A CA 1
ATOM 903 C C . ARG A 1 107 ? -28.535 -20.985 16.028 1.00 50.38 107 ARG A C 1
ATOM 905 O O . ARG A 1 107 ? -28.347 -20.667 17.207 1.00 50.38 107 ARG A O 1
ATOM 912 N N . LEU A 1 108 ? -29.742 -21.136 15.477 1.00 54.81 108 LEU A N 1
ATOM 913 C CA . LEU A 1 108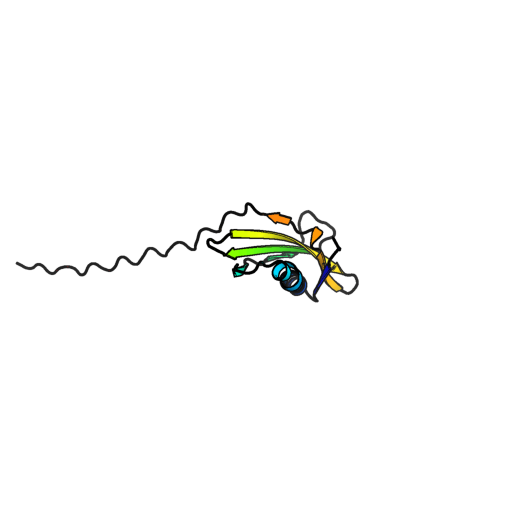 ? -30.968 -21.182 16.258 1.00 54.81 108 LEU A CA 1
ATOM 914 C C . LEU A 1 108 ? -30.703 -22.265 17.295 1.00 54.81 108 LEU A C 1
ATOM 916 O O . LEU A 1 108 ? -30.552 -23.431 16.934 1.00 54.81 108 LEU A O 1
ATOM 920 N N . ARG A 1 109 ? -30.485 -21.868 18.557 1.00 50.91 109 ARG A N 1
ATOM 921 C CA . ARG A 1 109 ? -30.276 -22.819 19.648 1.00 50.91 109 ARG A CA 1
ATOM 922 C C . ARG A 1 109 ? -31.465 -23.757 19.574 1.00 50.91 109 ARG A C 1
ATOM 924 O O . ARG A 1 109 ? -32.592 -23.295 19.746 1.00 50.91 109 ARG A O 1
ATOM 931 N N . GLY A 1 110 ? -31.200 -25.019 19.233 1.00 52.44 110 GLY A N 1
ATOM 932 C CA . GLY A 1 110 ? -32.224 -26.036 19.088 1.00 52.44 110 GLY A CA 1
ATOM 933 C C . GLY A 1 110 ? -33.120 -25.975 20.312 1.00 52.44 110 GLY A C 1
ATOM 934 O O . GLY A 1 110 ? -32.664 -26.207 21.433 1.00 52.44 110 GLY A O 1
ATOM 935 N N . ARG A 1 111 ? -34.380 -25.582 20.107 1.00 55.41 111 ARG A N 1
ATOM 936 C CA . ARG A 1 111 ? -35.410 -25.806 21.110 1.00 55.41 111 ARG A CA 1
ATOM 937 C C . ARG A 1 111 ? -35.440 -27.312 21.310 1.00 55.41 111 ARG A C 1
ATOM 939 O O . ARG A 1 111 ? -35.794 -28.050 20.396 1.00 55.41 111 ARG A O 1
ATOM 946 N N . ARG A 1 112 ? -35.013 -27.757 22.488 1.00 57.56 112 ARG A N 1
ATOM 947 C CA . ARG A 1 112 ? -35.238 -29.123 22.952 1.00 57.56 112 ARG A CA 1
ATOM 948 C C . ARG A 1 112 ? -36.755 -29.355 22.867 1.00 57.56 112 ARG A C 1
ATOM 950 O O . ARG A 1 112 ? -37.487 -28.527 23.420 1.00 57.56 112 ARG A O 1
ATOM 957 N N . PRO A 1 113 ? -37.247 -30.383 22.158 1.00 57.00 113 PRO A N 1
ATOM 958 C CA . PRO A 1 113 ? -38.663 -30.712 22.197 1.00 57.00 113 PRO A CA 1
ATOM 959 C C . PRO A 1 113 ? -39.038 -30.966 23.656 1.00 57.00 113 PRO A C 1
ATOM 961 O O . PRO A 1 113 ? -38.365 -31.727 24.353 1.00 57.00 113 PRO A O 1
ATOM 964 N N . ARG A 1 114 ? -40.050 -30.251 24.147 1.00 53.81 114 ARG A N 1
ATOM 965 C CA . ARG A 1 114 ? -40.608 -30.480 25.476 1.00 53.81 114 ARG A CA 1
ATOM 966 C C . ARG A 1 114 ? -41.496 -31.709 25.336 1.00 53.81 114 ARG A C 1
ATOM 968 O O . ARG A 1 114 ? -42.591 -31.601 24.790 1.00 53.81 114 ARG A O 1
ATOM 975 N N . ASP A 1 115 ? -40.974 -32.861 25.741 1.00 55.62 115 ASP A N 1
ATOM 976 C CA . ASP A 1 115 ? -41.737 -34.104 25.792 1.00 55.62 115 ASP A CA 1
ATOM 977 C C . ASP A 1 115 ? -42.982 -33.851 26.652 1.00 55.62 115 ASP A C 1
ATOM 979 O O . ASP A 1 115 ? -42.893 -33.544 27.841 1.00 55.62 115 ASP A O 1
ATOM 983 N N . THR A 1 116 ? -44.141 -33.854 26.006 1.00 53.28 116 THR A N 1
ATOM 984 C CA . THR A 1 116 ? -45.452 -33.789 26.646 1.00 53.28 116 THR A CA 1
ATOM 985 C C . THR A 1 116 ? -46.160 -35.058 26.219 1.00 53.28 116 THR A C 1
ATOM 987 O O . THR A 1 116 ? -46.682 -35.142 25.112 1.00 53.28 116 THR A O 1
ATOM 990 N N . ARG A 1 117 ? -46.117 -36.071 27.085 1.00 56.78 117 ARG A N 1
ATOM 991 C CA . ARG A 1 117 ? -46.990 -37.238 26.992 1.00 56.78 117 ARG A CA 1
ATOM 992 C C . ARG A 1 117 ? -47.908 -37.227 28.208 1.00 56.78 117 ARG A C 1
ATOM 994 O O . ARG A 1 117 ? -47.445 -37.406 29.333 1.00 56.78 117 ARG A O 1
ATOM 1001 N N . TYR A 1 118 ? -49.163 -36.887 27.928 1.00 46.00 118 TYR A 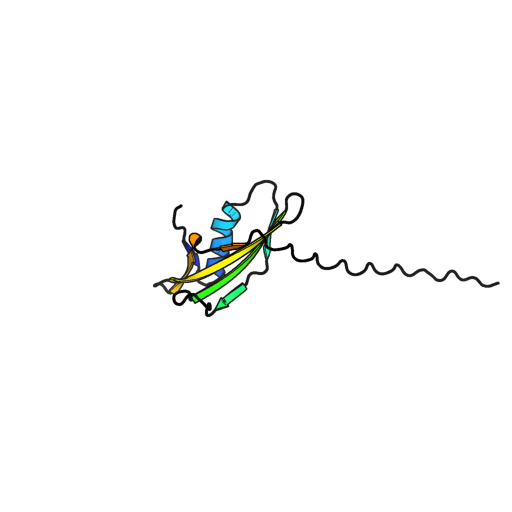N 1
ATOM 1002 C CA . TYR A 1 118 ? -50.332 -37.426 28.616 1.00 46.00 118 TYR A CA 1
ATOM 1003 C C . TYR A 1 118 ? -50.486 -38.903 28.246 1.00 46.00 118 TYR A C 1
ATOM 1005 O O . TYR A 1 118 ? -50.061 -39.256 27.118 1.00 46.00 118 TYR A O 1
#